Protein AF-K4F0L9-F1 (afdb_monomer_lite)

Radius of gyration: 13.78 Å; chains: 1; bounding box: 31×28×32 Å

Sequence (87 aa):
FGVGKTTMVKHVAAQSQKDGYFDHVIMAVVSQSPDKLKNQGAIADLLELRLHKETLIGRAGTLRARIMRANRMLIILDDMWEEIDLS

pLDDT: mean 77.87, std 12.45, range [42.19, 92.19]

InterPro domains:
  IPR002182 NB-ARC [PF00931] (2-86)
  IPR027417 P-loop containing nucleoside triphosphate hydrolase [G3DSA:3.40.50.300] (1-87)
  IPR027417 P-loop containing nucleoside triphosphate hydrolase [SSF52540] (2-83)
  IPR050905 Plant disease resistance NBS-LRR [PTHR33463] (2-83)

Foldseek 3Di:
DDDCPVVVVVVVQVVCCVVVQAVEEFEQAQEPPPPLVVSLVSLCVRLVHDQPDPDSLSSLQRSVVSVVPGPGYHYHYRYDDDDPPSD

Organism: NCBI:txid1111067

Secondary structure (DSSP, 8-state):
---SHHHHHHHHHHHHHHTTS-SEEEEEE--S-S-HHHHHHHHHHHTT------SHHHHHHHHHHHHHTSSSEEEEEES--S-----

Structure (mmCIF, N/CA/C/O backbone):
data_AF-K4F0L9-F1
#
_entry.id   AF-K4F0L9-F1
#
loop_
_atom_site.group_PDB
_atom_site.id
_atom_site.type_symbol
_atom_site.label_atom_id
_atom_site.label_alt_id
_atom_site.label_comp_id
_atom_site.label_asym_id
_atom_site.label_entity_id
_atom_site.label_seq_id
_atom_site.pdbx_PDB_ins_code
_atom_site.Cartn_x
_atom_site.Cartn_y
_atom_site.Cartn_z
_atom_site.occupancy
_atom_site.B_iso_or_equiv
_atom_site.auth_seq_id
_atom_site.auth_comp_id
_atom_site.auth_asym_id
_atom_site.auth_atom_id
_atom_site.pdbx_PDB_model_num
ATOM 1 N N . PHE A 1 1 ? 11.986 16.468 15.608 1.00 42.19 1 PHE A N 1
ATOM 2 C CA . PHE A 1 1 ? 11.051 15.789 16.529 1.00 42.19 1 PHE A CA 1
ATOM 3 C C . PHE A 1 1 ? 9.721 15.590 15.818 1.00 42.19 1 PHE A C 1
ATOM 5 O O . PHE A 1 1 ? 9.093 16.567 15.426 1.00 42.19 1 PHE A O 1
ATOM 12 N N . GLY A 1 2 ? 9.367 14.335 15.523 1.00 54.38 2 GLY A N 1
ATOM 13 C CA . GLY A 1 2 ? 8.196 13.979 14.718 1.00 54.38 2 GLY A CA 1
ATOM 14 C C . GLY A 1 2 ? 6.901 14.257 15.474 1.00 54.38 2 GLY A C 1
ATOM 15 O O . GLY A 1 2 ? 6.533 13.519 16.380 1.00 54.38 2 GLY A O 1
ATOM 16 N N . VAL A 1 3 ? 6.228 15.348 15.122 1.00 52.06 3 VAL A N 1
ATOM 17 C CA . VAL A 1 3 ? 4.998 15.805 15.780 1.00 52.06 3 VAL A CA 1
ATOM 18 C C . VAL A 1 3 ? 3.826 14.924 15.345 1.00 52.06 3 VAL A C 1
ATOM 20 O O . VAL A 1 3 ? 3.129 15.304 14.418 1.00 52.06 3 VAL A O 1
ATOM 23 N N . GLY A 1 4 ? 3.657 13.728 15.920 1.00 59.00 4 GLY A N 1
ATOM 24 C CA . GLY A 1 4 ? 2.388 12.974 16.023 1.00 59.00 4 GLY A CA 1
ATOM 25 C C . GLY A 1 4 ? 1.539 12.688 14.766 1.00 59.00 4 GLY A C 1
ATOM 26 O O . GLY A 1 4 ? 0.489 12.066 14.898 1.00 59.00 4 GLY A O 1
ATOM 27 N N . LYS A 1 5 ? 1.947 13.107 13.563 1.00 67.69 5 LYS A N 1
ATOM 28 C CA . LYS A 1 5 ? 1.156 13.055 12.321 1.00 67.69 5 LYS A CA 1
ATOM 29 C C . LYS A 1 5 ? 0.803 11.620 11.948 1.00 67.69 5 LYS A C 1
ATOM 31 O O . LYS A 1 5 ? -0.374 11.286 11.857 1.00 67.69 5 LYS A O 1
ATOM 36 N N . THR A 1 6 ? 1.810 10.755 11.863 1.00 7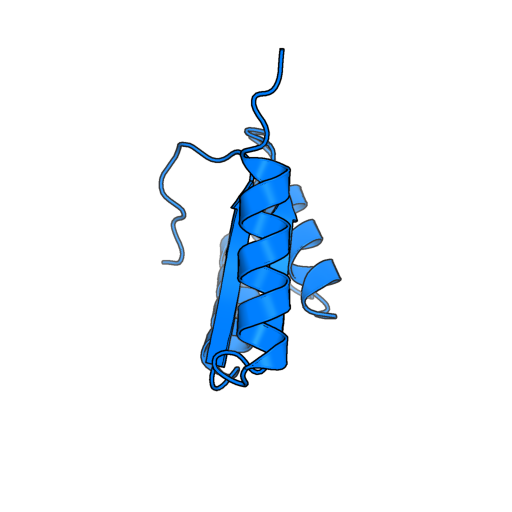1.50 6 THR A N 1
ATOM 37 C CA . THR A 1 6 ? 1.623 9.321 11.615 1.00 71.50 6 THR A CA 1
ATOM 38 C C . THR A 1 6 ? 0.739 8.664 12.684 1.00 71.50 6 THR A C 1
ATOM 40 O O . THR A 1 6 ? -0.064 7.787 12.377 1.00 71.50 6 THR A O 1
ATOM 43 N N . THR A 1 7 ? 0.821 9.110 13.941 1.00 76.00 7 THR A N 1
ATOM 44 C CA . THR A 1 7 ? -0.022 8.596 15.033 1.00 76.00 7 THR A CA 1
ATOM 45 C C . THR A 1 7 ? -1.488 9.000 14.867 1.00 76.00 7 THR A C 1
ATOM 47 O O . THR A 1 7 ? -2.368 8.160 15.041 1.00 76.00 7 THR A O 1
ATOM 50 N N . MET A 1 8 ? -1.768 10.251 14.486 1.00 77.88 8 MET A N 1
ATOM 51 C CA . MET A 1 8 ? -3.139 10.710 14.224 1.00 77.88 8 MET A CA 1
ATOM 52 C C . MET A 1 8 ? -3.757 9.991 13.028 1.00 77.88 8 MET A C 1
ATOM 54 O O . MET A 1 8 ? -4.891 9.531 13.110 1.00 77.88 8 MET A O 1
ATOM 58 N N . VAL A 1 9 ? -2.994 9.827 11.948 1.00 80.00 9 VAL A N 1
ATOM 59 C CA . VAL A 1 9 ? -3.432 9.112 10.744 1.00 80.00 9 VAL A CA 1
ATOM 60 C C . VAL A 1 9 ? -3.819 7.666 11.070 1.00 80.00 9 VAL A C 1
ATOM 62 O O . VAL A 1 9 ? -4.887 7.211 10.667 1.00 80.00 9 VAL A O 1
ATOM 65 N N . LYS A 1 10 ? -3.021 6.968 11.890 1.00 78.19 10 LYS A N 1
ATOM 66 C CA . LYS A 1 10 ? -3.360 5.623 12.387 1.00 78.19 10 LYS A CA 1
ATOM 67 C C . LYS A 1 10 ? -4.632 5.608 13.237 1.00 78.19 10 LYS A C 1
ATOM 69 O O . LYS A 1 10 ? -5.426 4.679 13.123 1.00 78.19 10 LYS A O 1
ATOM 74 N N . HIS A 1 11 ? -4.838 6.620 14.078 1.00 82.88 11 HIS A N 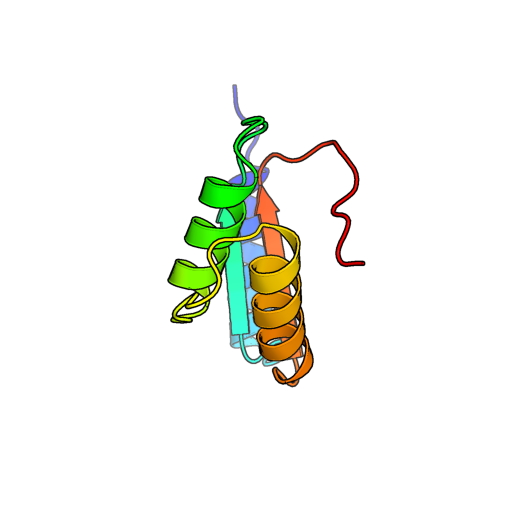1
ATOM 75 C CA . HIS A 1 11 ? -6.032 6.709 14.918 1.00 82.88 11 HIS A CA 1
ATOM 76 C C . HIS A 1 11 ? -7.303 6.928 14.084 1.00 82.88 11 HIS A C 1
ATOM 78 O O . HIS A 1 11 ? -8.289 6.221 14.275 1.00 82.88 11 HIS A O 1
ATOM 84 N N . VAL A 1 12 ? -7.260 7.843 13.109 1.00 82.94 12 VAL A N 1
ATOM 85 C CA . VAL A 1 12 ? -8.373 8.114 12.181 1.00 82.94 12 VAL A CA 1
ATOM 86 C C . VAL A 1 12 ? -8.676 6.895 11.310 1.00 82.94 12 VAL A C 1
ATOM 88 O O . VAL A 1 12 ? -9.842 6.547 11.130 1.00 82.94 12 VAL A O 1
ATOM 91 N N . ALA A 1 13 ? -7.642 6.205 10.822 1.00 82.81 13 ALA A N 1
ATOM 92 C CA . ALA A 1 13 ? -7.764 4.953 10.079 1.00 82.81 13 ALA A CA 1
ATOM 93 C C . ALA A 1 13 ? -8.501 3.874 10.887 1.00 82.81 13 ALA A C 1
ATOM 95 O O . ALA A 1 13 ? -9.490 3.307 10.422 1.00 82.81 13 ALA A O 1
ATOM 96 N N . ALA A 1 14 ? -8.047 3.636 12.120 1.00 82.25 14 ALA A N 1
ATOM 97 C CA . ALA A 1 14 ? -8.639 2.650 13.015 1.00 82.25 14 ALA A CA 1
ATOM 98 C C . ALA A 1 14 ? -10.084 3.009 13.390 1.00 82.25 14 ALA A C 1
ATOM 100 O O . ALA A 1 14 ? -10.942 2.130 13.438 1.00 82.25 14 ALA A O 1
ATOM 101 N N . GLN A 1 15 ? -10.368 4.291 13.633 1.00 85.94 15 GLN A N 1
ATOM 102 C CA . GLN A 1 15 ? -11.719 4.744 13.952 1.00 85.94 15 GLN A CA 1
ATOM 103 C C . GLN A 1 15 ? -12.659 4.589 12.751 1.00 85.94 15 GLN A C 1
ATOM 105 O O . GLN A 1 15 ? -13.748 4.051 12.897 1.00 85.94 15 GLN A O 1
ATOM 110 N N . SER A 1 16 ? -12.207 4.940 11.546 1.00 83.50 16 SER A N 1
ATOM 111 C CA . SER A 1 16 ? -13.027 4.826 10.333 1.00 83.50 16 SER A CA 1
ATOM 112 C C . SER A 1 16 ? -13.373 3.378 9.974 1.00 83.50 16 SER A C 1
ATOM 114 O O . SER A 1 16 ? -14.432 3.119 9.403 1.00 83.50 16 SER A O 1
ATOM 116 N N . GLN A 1 17 ? -12.497 2.430 10.321 1.00 82.56 17 GLN A N 1
ATOM 117 C CA . GLN A 1 17 ? -12.785 1.002 10.203 1.00 82.56 17 GLN A CA 1
ATOM 118 C C . GLN A 1 17 ? -13.797 0.538 11.263 1.00 82.56 17 GLN A C 1
ATOM 120 O O . GLN A 1 17 ? -14.725 -0.198 10.936 1.00 82.56 17 GLN A O 1
ATOM 125 N N . LYS A 1 18 ? -13.657 0.988 12.520 1.00 84.19 18 LYS A N 1
ATOM 126 C CA . LYS A 1 18 ? -14.616 0.685 13.601 1.00 84.19 18 LYS A CA 1
ATOM 127 C C . LYS A 1 18 ? -16.014 1.229 13.318 1.00 84.19 18 LYS A C 1
ATOM 129 O O . LYS A 1 18 ? -16.992 0.545 13.594 1.00 84.19 18 LYS A O 1
ATOM 134 N N . ASP A 1 19 ? -16.091 2.423 12.743 1.00 88.62 19 ASP A N 1
ATOM 135 C CA . ASP A 1 19 ? -17.347 3.091 12.397 1.00 88.62 19 ASP A CA 1
ATOM 136 C C . ASP A 1 19 ? -17.979 2.528 11.108 1.00 88.62 19 ASP A C 1
ATOM 138 O O . ASP A 1 19 ? -19.079 2.924 10.727 1.00 88.62 19 ASP A O 1
ATOM 142 N N . GLY A 1 20 ? -17.299 1.603 10.418 1.00 83.69 20 GLY A N 1
ATOM 143 C CA . GLY A 1 20 ? -17.804 0.947 9.208 1.00 83.69 20 GLY A CA 1
ATOM 144 C C . GLY A 1 20 ? -17.766 1.806 7.939 1.00 83.69 20 GLY A C 1
ATOM 145 O O . GLY A 1 20 ? -18.289 1.386 6.899 1.00 83.69 20 GLY A O 1
ATOM 146 N N . TYR A 1 21 ? -17.129 2.985 7.986 1.00 84.94 21 TYR A N 1
ATOM 147 C CA . TYR A 1 21 ? -16.965 3.857 6.818 1.00 84.94 21 TYR A CA 1
ATOM 148 C C . TYR A 1 21 ? -16.124 3.191 5.727 1.00 84.94 21 TYR A C 1
ATOM 150 O O . TYR A 1 21 ? -16.438 3.332 4.547 1.00 84.94 21 TYR A O 1
ATOM 158 N N . PHE A 1 22 ? -15.110 2.412 6.111 1.00 85.06 22 PHE A N 1
ATOM 159 C CA . PHE A 1 22 ? -14.295 1.625 5.187 1.00 85.06 22 PHE A CA 1
ATOM 160 C C . PHE A 1 22 ? -14.262 0.157 5.603 1.00 85.06 22 PHE A C 1
ATOM 162 O O . PHE A 1 22 ? -14.032 -0.165 6.766 1.00 85.06 22 PHE A O 1
ATOM 169 N N . ASP A 1 23 ? -14.446 -0.725 4.625 1.00 81.94 23 ASP A N 1
ATOM 170 C CA . ASP A 1 23 ? -14.346 -2.175 4.795 1.00 81.94 23 ASP A CA 1
ATOM 171 C C . ASP A 1 23 ? -12.870 -2.600 4.924 1.00 81.94 23 ASP A C 1
ATOM 173 O O . ASP A 1 23 ? -12.532 -3.552 5.628 1.00 81.94 23 ASP A O 1
ATOM 177 N N . HIS A 1 24 ? -11.973 -1.855 4.267 1.00 81.31 24 HIS A N 1
ATOM 178 C CA . HIS A 1 24 ? -10.535 -2.092 4.292 1.00 81.31 24 HIS A CA 1
ATOM 179 C C . HIS A 1 24 ? -9.770 -0.784 4.463 1.00 81.31 24 HIS A C 1
ATOM 181 O O . HIS A 1 24 ? -9.999 0.179 3.731 1.00 81.31 24 HIS A O 1
ATOM 187 N N . VAL A 1 25 ? -8.813 -0.773 5.388 1.00 80.69 25 VAL A N 1
ATOM 188 C CA . VAL A 1 25 ? -7.882 0.341 5.557 1.00 80.69 25 VAL A CA 1
ATOM 189 C C . VAL A 1 25 ? -6.467 -0.205 5.487 1.00 80.69 25 VAL A C 1
ATOM 191 O O . VAL A 1 25 ? -6.098 -1.061 6.288 1.00 80.69 25 VAL A O 1
ATOM 194 N N . ILE A 1 26 ? -5.682 0.282 4.529 1.00 82.31 26 ILE A N 1
ATOM 195 C CA . ILE A 1 26 ? -4.263 -0.052 4.414 1.00 82.31 26 ILE A CA 1
ATOM 196 C C . ILE A 1 26 ? -3.427 1.215 4.541 1.00 82.31 26 ILE A C 1
ATOM 198 O O . ILE A 1 26 ? -3.768 2.272 4.008 1.00 82.31 26 ILE A O 1
ATOM 202 N N . MET A 1 27 ? -2.314 1.100 5.254 1.00 79.00 27 MET A N 1
ATOM 203 C CA . MET A 1 27 ? -1.320 2.155 5.360 1.00 79.00 27 MET A CA 1
ATOM 204 C C . MET A 1 27 ? -0.034 1.637 4.731 1.00 79.00 27 MET A C 1
ATOM 206 O O . MET A 1 27 ? 0.623 0.763 5.295 1.00 79.00 27 MET A O 1
ATOM 210 N N . ALA A 1 28 ? 0.304 2.157 3.556 1.00 73.25 28 ALA A N 1
ATOM 211 C CA . ALA A 1 28 ? 1.567 1.872 2.905 1.00 73.25 28 ALA A CA 1
ATOM 212 C C . ALA A 1 28 ? 2.548 2.997 3.231 1.00 73.25 28 ALA A C 1
ATOM 214 O O . ALA A 1 28 ? 2.292 4.167 2.954 1.00 73.25 28 ALA A O 1
ATOM 215 N N . VAL A 1 29 ? 3.680 2.636 3.828 1.00 65.62 29 VAL A N 1
ATOM 216 C CA . VAL A 1 29 ? 4.830 3.537 3.876 1.00 65.62 29 VAL A CA 1
ATOM 217 C C . VAL A 1 29 ? 5.501 3.405 2.526 1.00 65.62 29 VAL A C 1
ATOM 219 O O . VAL A 1 29 ? 6.134 2.387 2.240 1.00 65.62 29 VAL A O 1
ATOM 222 N N . VAL A 1 30 ? 5.285 4.385 1.663 1.00 63.22 30 VAL A N 1
ATOM 223 C CA . VAL A 1 30 ? 5.863 4.352 0.330 1.00 63.22 30 VAL A CA 1
ATOM 224 C C . VAL A 1 30 ? 7.053 5.275 0.361 1.00 63.22 30 VAL A C 1
ATOM 226 O O . VAL A 1 30 ? 6.885 6.477 0.394 1.00 63.22 30 VAL A O 1
ATOM 229 N N . SER A 1 31 ? 8.258 4.717 0.406 1.00 59.88 31 SER A N 1
ATOM 230 C CA . SER A 1 31 ? 9.462 5.545 0.390 1.00 59.88 31 SER A CA 1
ATOM 231 C C . SER A 1 31 ? 9.554 6.332 -0.923 1.00 59.88 31 SER A C 1
ATOM 233 O O . SER A 1 31 ? 9.203 5.790 -1.977 1.00 59.88 31 SER A O 1
ATOM 235 N N . GLN A 1 32 ? 10.173 7.519 -0.892 1.00 59.97 32 GLN A N 1
ATOM 236 C CA . GLN A 1 32 ? 10.645 8.271 -2.077 1.00 59.97 32 GLN A CA 1
ATOM 237 C C . GLN A 1 32 ? 11.646 7.491 -2.959 1.00 59.97 32 GLN A C 1
ATOM 239 O O . GLN A 1 32 ? 12.283 8.054 -3.848 1.00 59.97 32 GLN A O 1
ATOM 244 N N . SER A 1 33 ? 11.839 6.195 -2.704 1.00 60.19 33 SER A N 1
ATOM 245 C CA . SER A 1 33 ? 12.688 5.336 -3.504 1.00 60.19 33 SER A CA 1
ATOM 246 C C . SER A 1 33 ? 12.276 5.422 -4.978 1.00 60.19 33 SER A C 1
ATOM 248 O O . SER A 1 33 ? 11.100 5.219 -5.298 1.00 60.19 33 SER A O 1
ATOM 250 N N . PRO A 1 34 ? 13.237 5.622 -5.897 1.00 60.22 34 PRO A N 1
ATOM 251 C CA . PRO A 1 34 ? 12.982 5.553 -7.336 1.00 60.22 34 PRO A CA 1
ATOM 252 C C . PRO A 1 34 ? 12.526 4.151 -7.782 1.00 60.22 34 PRO A C 1
ATOM 254 O O . PRO A 1 34 ? 12.081 3.958 -8.914 1.00 60.22 34 PRO A O 1
ATOM 257 N N . ASP A 1 35 ? 12.609 3.158 -6.892 1.00 75.25 35 ASP A N 1
ATOM 258 C CA . ASP A 1 35 ? 12.192 1.784 -7.130 1.00 75.25 35 ASP A CA 1
ATOM 259 C C . ASP A 1 35 ? 10.668 1.612 -6.988 1.00 75.25 35 ASP A C 1
ATOM 261 O O . ASP A 1 35 ? 10.145 1.041 -6.025 1.00 75.25 35 ASP A O 1
ATOM 265 N N . LYS 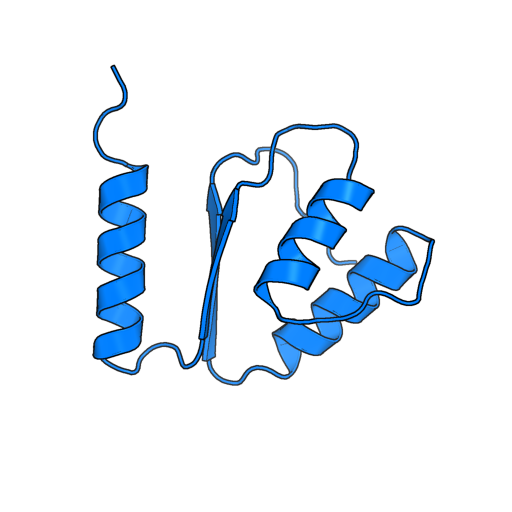A 1 36 ? 9.943 2.098 -8.001 1.00 77.88 36 LYS A N 1
ATOM 266 C CA . LYS A 1 36 ? 8.483 1.960 -8.123 1.00 77.88 36 LYS A CA 1
ATOM 267 C C . LYS A 1 36 ? 8.016 0.493 -8.034 1.00 77.88 36 LYS A C 1
ATOM 269 O O . LYS A 1 36 ? 6.894 0.241 -7.597 1.00 77.88 36 LYS A O 1
ATOM 274 N N . LEU A 1 37 ? 8.864 -0.482 -8.391 1.00 82.56 37 LEU A N 1
ATOM 275 C CA . LEU A 1 37 ? 8.542 -1.912 -8.297 1.00 82.56 37 LEU A CA 1
ATOM 276 C C . LEU A 1 37 ? 8.447 -2.385 -6.844 1.00 82.56 37 LEU A C 1
ATOM 278 O O . LEU A 1 37 ? 7.541 -3.161 -6.532 1.00 82.56 37 LEU A O 1
ATOM 282 N N . LYS A 1 38 ? 9.342 -1.919 -5.963 1.00 81.56 38 LYS A N 1
ATOM 283 C CA . LYS A 1 38 ? 9.264 -2.202 -4.519 1.00 81.56 38 LYS A CA 1
ATOM 284 C C . LYS A 1 38 ? 8.012 -1.602 -3.900 1.00 81.56 38 LYS A C 1
ATOM 286 O O . LYS A 1 38 ? 7.338 -2.277 -3.131 1.00 81.56 38 LYS A O 1
ATOM 291 N N . ASN A 1 39 ? 7.668 -0.379 -4.293 1.00 80.12 39 ASN A N 1
ATOM 292 C CA . ASN A 1 39 ? 6.475 0.305 -3.798 1.00 80.12 39 ASN A CA 1
ATOM 293 C C . ASN A 1 39 ? 5.194 -0.448 -4.197 1.00 80.12 39 ASN A C 1
ATOM 295 O O . ASN A 1 39 ? 4.347 -0.727 -3.350 1.00 80.12 39 ASN A O 1
ATOM 299 N N . GLN A 1 40 ? 5.082 -0.868 -5.462 1.00 84.81 40 GLN A N 1
ATOM 300 C CA . GLN A 1 40 ? 3.972 -1.713 -5.918 1.00 84.81 40 GLN A CA 1
ATOM 301 C C . GLN A 1 40 ? 3.929 -3.068 -5.194 1.00 84.81 40 GLN A C 1
ATOM 303 O O . GLN A 1 40 ? 2.842 -3.551 -4.891 1.00 84.81 40 GLN A O 1
ATOM 308 N N . GLY A 1 41 ? 5.089 -3.665 -4.897 1.00 85.81 41 GLY A N 1
ATOM 309 C CA . GLY A 1 41 ? 5.190 -4.893 -4.103 1.00 85.81 41 GLY A CA 1
ATOM 310 C C . GLY A 1 41 ? 4.667 -4.715 -2.677 1.00 85.81 41 GLY A C 1
ATOM 311 O O . GLY A 1 41 ? 3.797 -5.465 -2.259 1.00 85.81 41 GLY A O 1
ATOM 312 N N . ALA A 1 42 ? 5.102 -3.667 -1.976 1.00 83.69 42 ALA A N 1
ATOM 313 C CA . ALA A 1 42 ? 4.660 -3.382 -0.611 1.00 83.69 42 ALA A CA 1
ATOM 314 C C . ALA A 1 42 ? 3.141 -3.152 -0.520 1.00 83.69 42 ALA A C 1
ATOM 316 O O . ALA A 1 42 ? 2.483 -3.653 0.389 1.00 83.69 42 ALA A O 1
ATOM 317 N N . ILE A 1 43 ? 2.560 -2.430 -1.486 1.00 83.88 43 ILE A N 1
ATOM 318 C CA . ILE A 1 43 ? 1.102 -2.248 -1.557 1.00 83.88 43 ILE A CA 1
ATOM 319 C C . ILE A 1 43 ? 0.407 -3.588 -1.842 1.00 83.88 43 ILE A C 1
ATOM 321 O O . ILE A 1 43 ? -0.647 -3.862 -1.273 1.00 83.88 43 ILE A O 1
ATOM 325 N N . ALA A 1 44 ? 0.982 -4.432 -2.702 1.00 87.88 44 ALA A N 1
ATOM 326 C CA . ALA A 1 44 ? 0.427 -5.747 -2.998 1.00 87.88 44 ALA A CA 1
ATOM 327 C C . ALA A 1 44 ? 0.435 -6.667 -1.769 1.00 87.88 44 ALA A C 1
ATOM 329 O O . ALA A 1 44 ? -0.579 -7.307 -1.504 1.00 87.88 44 ALA A O 1
ATOM 330 N N . ASP A 1 45 ? 1.513 -6.662 -0.984 1.00 86.50 45 ASP A N 1
ATOM 331 C CA . ASP A 1 45 ? 1.611 -7.423 0.264 1.00 86.50 45 ASP A CA 1
ATOM 332 C C . ASP A 1 45 ? 0.536 -6.980 1.270 1.00 86.50 45 ASP A C 1
ATOM 334 O O . ASP A 1 45 ? -0.153 -7.818 1.848 1.00 86.50 45 ASP A O 1
ATOM 338 N N . LEU A 1 46 ? 0.309 -5.666 1.411 1.00 84.94 46 LEU A N 1
ATOM 339 C CA . LEU A 1 46 ? -0.755 -5.109 2.263 1.00 84.94 46 LEU A CA 1
ATOM 340 C C . LEU A 1 46 ? -2.172 -5.452 1.779 1.00 84.94 46 LEU A C 1
ATOM 342 O O . LEU A 1 46 ? -3.108 -5.481 2.576 1.00 84.94 46 LEU A O 1
ATOM 346 N N . LEU A 1 47 ? -2.343 -5.677 0.476 1.00 85.81 47 LEU A N 1
ATOM 347 C CA . LEU A 1 47 ? -3.610 -6.076 -0.142 1.00 85.81 47 LEU A CA 1
ATOM 348 C C . LEU A 1 47 ? -3.796 -7.598 -0.216 1.00 85.81 47 LEU A C 1
ATOM 350 O O . LEU A 1 47 ? -4.798 -8.040 -0.793 1.00 85.81 47 LEU A O 1
ATOM 354 N N . GLU A 1 48 ? -2.840 -8.373 0.311 1.00 88.31 48 GLU A N 1
ATOM 355 C CA . GLU A 1 48 ? -2.750 -9.831 0.162 1.00 88.31 48 GLU A CA 1
ATOM 356 C C . GLU A 1 48 ? -2.873 -10.262 -1.314 1.00 88.31 48 GLU A C 1
ATOM 358 O O . GLU A 1 48 ? -3.553 -11.224 -1.679 1.00 88.31 48 GLU A O 1
ATOM 363 N N . LEU A 1 49 ? -2.239 -9.493 -2.202 1.00 90.06 49 LEU A N 1
ATOM 364 C CA . LEU A 1 49 ? -2.339 -9.620 -3.649 1.00 90.06 49 LEU A CA 1
ATOM 365 C C . LEU A 1 49 ? -1.025 -10.127 -4.238 1.00 90.06 49 LEU A C 1
ATOM 367 O O . LEU A 1 49 ? 0.035 -9.540 -4.052 1.00 90.06 49 LEU A O 1
ATOM 371 N N . ARG A 1 50 ? -1.098 -11.171 -5.065 1.00 91.25 50 ARG A N 1
ATOM 372 C CA . ARG A 1 50 ? 0.067 -11.651 -5.810 1.00 91.25 50 ARG A CA 1
ATOM 373 C C . ARG A 1 50 ? 0.215 -10.914 -7.142 1.00 91.25 50 ARG A C 1
ATOM 375 O O . ARG A 1 50 ? -0.658 -10.988 -8.007 1.00 91.25 50 ARG A O 1
ATOM 382 N N . LEU A 1 51 ? 1.350 -10.246 -7.339 1.00 90.31 51 LEU A N 1
ATOM 383 C CA . LEU A 1 51 ? 1.701 -9.618 -8.614 1.00 90.31 51 LEU A CA 1
ATOM 384 C C . LEU A 1 51 ? 2.413 -10.621 -9.528 1.00 90.31 51 LEU A C 1
ATOM 386 O O . LEU A 1 51 ? 3.569 -10.967 -9.310 1.00 90.31 51 LEU A O 1
ATOM 390 N N . HIS A 1 52 ? 1.725 -11.072 -10.576 1.00 89.44 52 HIS A N 1
ATOM 391 C CA . HIS A 1 52 ? 2.292 -11.990 -11.575 1.00 89.44 52 HIS A CA 1
ATOM 392 C C . HIS A 1 52 ? 3.008 -11.278 -12.728 1.00 89.44 52 HIS A C 1
ATOM 394 O O . HIS A 1 52 ? 3.773 -11.896 -13.461 1.00 89.44 52 HIS A O 1
ATOM 400 N N . LYS A 1 53 ? 2.730 -9.988 -12.930 1.00 89.81 53 LYS A N 1
ATOM 401 C CA . LYS A 1 53 ? 3.368 -9.182 -13.973 1.00 89.81 53 LYS A CA 1
ATOM 402 C C . LYS A 1 53 ? 4.701 -8.646 -13.457 1.00 89.81 53 LYS A C 1
ATOM 404 O O . LYS A 1 53 ? 4.793 -8.220 -12.309 1.00 89.81 53 LYS A O 1
ATOM 409 N N . GLU A 1 54 ? 5.719 -8.630 -14.308 1.00 87.12 54 GLU A N 1
ATOM 410 C CA . GLU A 1 54 ? 7.047 -8.100 -13.960 1.00 87.12 54 GLU A CA 1
ATOM 411 C C . GLU A 1 54 ? 7.181 -6.610 -14.292 1.00 87.12 54 GLU A C 1
ATOM 413 O O . GLU A 1 54 ? 7.883 -5.875 -13.607 1.00 87.12 54 GLU A O 1
ATOM 418 N N . THR A 1 55 ? 6.443 -6.142 -15.301 1.00 89.88 55 THR A N 1
ATOM 419 C CA . THR A 1 55 ? 6.435 -4.741 -15.736 1.00 89.88 55 THR A CA 1
ATOM 420 C C . THR A 1 55 ? 5.721 -3.835 -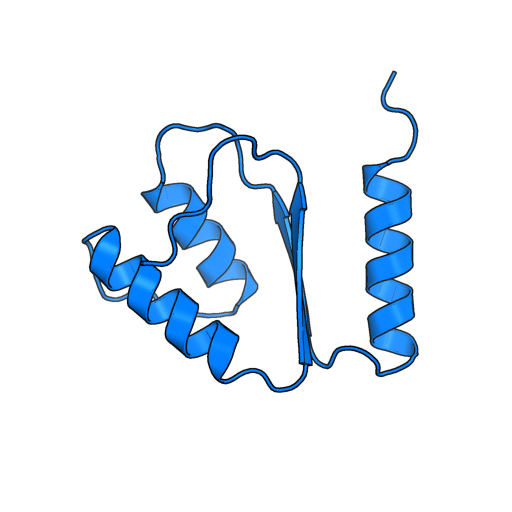14.733 1.00 89.88 55 THR A C 1
ATOM 422 O O . THR A 1 55 ? 4.647 -4.201 -14.247 1.00 89.88 55 THR A O 1
ATOM 425 N N . LEU A 1 56 ? 6.221 -2.609 -14.556 1.00 85.69 56 LEU A N 1
ATOM 426 C CA . LEU A 1 56 ? 5.578 -1.558 -13.753 1.00 85.69 56 LEU A CA 1
ATOM 427 C C . LEU A 1 56 ? 4.103 -1.330 -14.121 1.00 85.69 56 LEU A C 1
ATOM 429 O O . LEU A 1 56 ? 3.250 -1.318 -13.237 1.00 85.69 56 LEU A O 1
ATOM 433 N N . ILE A 1 57 ? 3.793 -1.212 -15.417 1.00 88.12 57 ILE A N 1
ATOM 434 C CA . ILE A 1 57 ? 2.427 -0.955 -15.910 1.00 88.12 57 ILE A CA 1
ATOM 435 C C . ILE A 1 57 ? 1.505 -2.143 -15.602 1.00 88.12 57 ILE A C 1
ATOM 437 O O . ILE A 1 57 ? 0.424 -1.984 -15.042 1.00 88.12 57 ILE A O 1
ATOM 441 N N . GLY A 1 58 ? 1.945 -3.371 -15.897 1.00 91.25 58 GLY A N 1
ATOM 442 C CA . GLY A 1 58 ? 1.152 -4.573 -15.612 1.00 91.25 58 GLY A CA 1
ATOM 443 C C . GLY A 1 58 ? 0.859 -4.770 -14.118 1.00 91.25 58 GLY A C 1
ATOM 444 O O . GLY A 1 58 ? -0.232 -5.211 -13.745 1.00 91.25 58 GLY A O 1
ATOM 445 N N . ARG A 1 59 ? 1.813 -4.417 -13.250 1.00 91.00 59 ARG A N 1
ATOM 446 C CA . ARG A 1 59 ? 1.633 -4.423 -11.793 1.00 91.00 59 ARG A CA 1
ATOM 447 C C . ARG A 1 59 ? 0.659 -3.336 -11.337 1.00 91.00 59 ARG A C 1
ATOM 449 O O . ARG A 1 59 ? -0.262 -3.656 -10.587 1.00 91.00 59 ARG A O 1
ATOM 456 N N . ALA A 1 60 ? 0.801 -2.108 -11.844 1.00 86.56 60 ALA A N 1
ATOM 457 C CA . ALA A 1 60 ? -0.121 -1.000 -11.579 1.00 86.56 60 ALA A CA 1
ATOM 458 C C . ALA A 1 60 ? -1.562 -1.366 -11.958 1.00 86.56 60 ALA A C 1
ATOM 460 O O . ALA A 1 60 ? -2.468 -1.223 -11.141 1.00 86.56 60 ALA A O 1
ATOM 461 N N . GLY A 1 61 ? -1.768 -1.944 -13.145 1.00 90.75 61 GLY A N 1
ATOM 46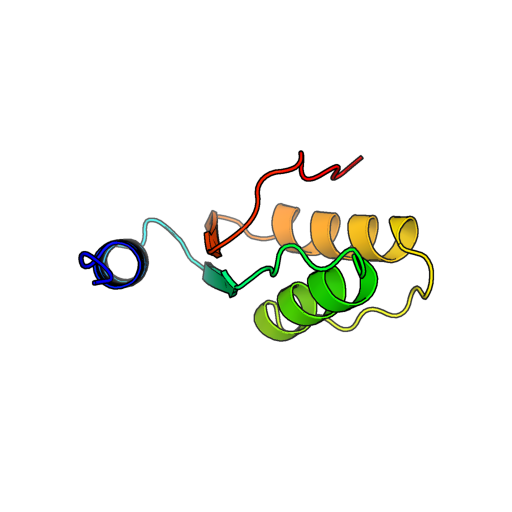2 C CA . GLY A 1 61 ? -3.084 -2.400 -13.591 1.00 90.75 61 GLY A CA 1
ATOM 463 C C . GLY A 1 61 ? -3.697 -3.463 -12.670 1.00 90.75 61 GLY A C 1
ATOM 464 O O . GLY A 1 61 ? -4.889 -3.410 -12.366 1.00 90.75 61 GLY A O 1
ATOM 465 N N . THR A 1 62 ? -2.880 -4.394 -12.165 1.00 92.19 62 THR A N 1
ATOM 466 C CA . THR A 1 62 ? -3.331 -5.437 -11.225 1.00 92.19 62 THR A CA 1
ATOM 467 C C . THR A 1 62 ? -3.739 -4.834 -9.874 1.00 92.19 62 THR A C 1
ATOM 469 O O . THR A 1 62 ? -4.809 -5.157 -9.354 1.00 92.19 62 THR A O 1
ATOM 472 N N . LEU A 1 63 ? -2.929 -3.917 -9.332 1.00 89.38 63 LEU A N 1
ATOM 473 C CA . LEU A 1 63 ? -3.243 -3.173 -8.107 1.00 89.38 63 LEU A CA 1
ATOM 474 C C . LEU A 1 63 ? -4.525 -2.354 -8.268 1.00 89.38 63 LEU A C 1
ATOM 476 O O . LEU A 1 63 ? -5.440 -2.478 -7.456 1.00 89.38 63 LEU A O 1
ATOM 480 N N . ARG A 1 64 ? -4.634 -1.588 -9.359 1.00 87.88 64 ARG A N 1
ATOM 481 C CA . ARG A 1 64 ? -5.813 -0.779 -9.685 1.00 87.88 64 ARG A CA 1
ATOM 482 C C . ARG A 1 64 ? -7.076 -1.631 -9.730 1.00 87.88 64 ARG A C 1
ATOM 484 O O . ARG A 1 64 ? -8.072 -1.268 -9.115 1.00 87.88 64 ARG A O 1
ATOM 491 N N . ALA A 1 65 ? -7.036 -2.786 -10.393 1.00 89.88 65 ALA A N 1
ATOM 492 C CA . ALA A 1 65 ? -8.179 -3.693 -10.447 1.00 89.88 65 ALA A CA 1
ATOM 493 C C . ALA A 1 65 ? -8.582 -4.215 -9.054 1.00 89.88 65 ALA A C 1
ATOM 495 O O . ALA A 1 65 ? -9.770 -4.274 -8.743 1.00 89.88 65 ALA A O 1
ATOM 496 N N . ARG A 1 66 ? -7.619 -4.574 -8.193 1.00 89.19 66 ARG A N 1
ATOM 497 C CA . ARG A 1 66 ? -7.897 -5.039 -6.821 1.00 89.19 66 ARG A CA 1
ATOM 498 C C . ARG A 1 66 ? -8.490 -3.942 -5.935 1.00 89.19 66 ARG A C 1
ATOM 500 O O . ARG A 1 66 ? -9.386 -4.243 -5.144 1.00 89.19 66 ARG A O 1
ATOM 507 N N . ILE A 1 67 ? -7.990 -2.714 -6.069 1.00 86.12 67 ILE A N 1
ATOM 508 C CA . ILE A 1 67 ? -8.454 -1.537 -5.325 1.00 86.12 67 ILE A CA 1
ATOM 509 C C . ILE A 1 67 ? -9.872 -1.169 -5.765 1.00 86.12 67 ILE A C 1
ATOM 511 O O . ILE A 1 67 ? -10.755 -1.054 -4.926 1.00 86.12 67 ILE A O 1
ATOM 515 N N . MET A 1 68 ? -10.127 -1.093 -7.074 1.00 85.00 68 MET A N 1
ATOM 516 C CA . MET A 1 68 ? -11.445 -0.741 -7.623 1.00 85.00 68 MET A CA 1
ATOM 517 C C . MET A 1 68 ? -12.533 -1.788 -7.345 1.00 85.00 68 MET A C 1
ATOM 519 O O . MET A 1 68 ? -13.716 -1.473 -7.395 1.00 85.00 68 MET A O 1
ATOM 523 N N . ARG A 1 69 ? -12.158 -3.044 -7.070 1.00 86.69 69 ARG A N 1
ATOM 524 C CA . ARG A 1 69 ? -13.104 -4.092 -6.646 1.00 86.69 69 ARG A CA 1
ATOM 525 C C . ARG A 1 69 ? -13.462 -4.010 -5.165 1.00 86.69 69 ARG A C 1
ATOM 527 O O . ARG A 1 69 ? -14.430 -4.644 -4.754 1.00 86.69 69 ARG A O 1
ATOM 534 N N . ALA A 1 70 ? -12.675 -3.301 -4.357 1.00 82.12 70 ALA A N 1
ATOM 535 C CA . ALA A 1 70 ? -13.016 -3.085 -2.963 1.00 82.12 70 ALA A CA 1
ATOM 536 C C . ALA A 1 70 ? -14.138 -2.045 -2.875 1.00 82.12 70 ALA A C 1
ATOM 538 O O . ALA A 1 70 ? -14.069 -1.001 -3.513 1.00 82.12 70 ALA A O 1
ATOM 539 N N . ASN A 1 71 ? -15.170 -2.340 -2.088 1.00 82.31 71 ASN A N 1
ATOM 540 C CA . ASN A 1 71 ? -16.357 -1.497 -1.994 1.00 82.31 71 ASN A CA 1
ATOM 541 C C . ASN A 1 71 ? -16.048 -0.153 -1.311 1.00 82.31 71 ASN A C 1
ATOM 543 O O . ASN A 1 71 ? -16.228 0.903 -1.910 1.00 82.31 71 ASN A O 1
ATOM 547 N N . ARG A 1 72 ? -15.520 -0.180 -0.079 1.00 84.94 72 ARG A N 1
ATOM 548 C CA . ARG A 1 72 ? -15.034 1.019 0.620 1.00 84.94 72 ARG A CA 1
ATOM 549 C C . ARG A 1 72 ? -13.618 0.782 1.136 1.00 84.94 72 ARG A C 1
ATOM 551 O O . ARG A 1 72 ? -13.433 0.147 2.172 1.00 84.94 72 ARG A O 1
ATOM 558 N N . MET A 1 73 ? -12.613 1.271 0.409 1.00 85.88 73 MET A N 1
ATOM 559 C CA . MET A 1 73 ? -11.197 1.129 0.769 1.00 85.88 73 MET A CA 1
ATOM 560 C C . MET A 1 73 ? -10.546 2.487 1.028 1.00 85.88 73 MET A C 1
ATOM 562 O O . MET A 1 73 ? -10.662 3.396 0.211 1.00 85.88 73 MET A O 1
ATOM 566 N N . LEU A 1 74 ? -9.816 2.591 2.138 1.00 83.50 74 LEU A N 1
ATOM 567 C CA . LEU A 1 74 ? -8.947 3.721 2.449 1.00 83.50 74 LEU A CA 1
ATOM 568 C C . LEU A 1 74 ? -7.486 3.289 2.300 1.00 83.50 74 LEU A C 1
ATOM 570 O O . LEU A 1 74 ? -7.042 2.343 2.950 1.00 83.50 74 LEU A O 1
ATOM 574 N N . ILE A 1 75 ? -6.743 3.997 1.452 1.00 81.75 75 ILE A N 1
ATOM 575 C CA . ILE A 1 75 ? -5.304 3.802 1.264 1.00 81.75 75 ILE A CA 1
ATOM 576 C C . ILE A 1 75 ? -4.597 5.051 1.767 1.00 81.75 75 ILE A C 1
ATOM 578 O O . ILE A 1 75 ? -4.847 6.153 1.283 1.00 81.75 75 ILE A O 1
ATOM 582 N N . ILE A 1 76 ? -3.721 4.869 2.744 1.00 78.62 76 ILE A N 1
ATOM 583 C CA . ILE A 1 76 ? -2.929 5.935 3.344 1.00 78.62 76 ILE A CA 1
ATOM 584 C C . ILE A 1 76 ? -1.487 5.733 2.920 1.00 78.62 76 ILE A C 1
ATOM 586 O O . ILE A 1 76 ? -0.929 4.658 3.133 1.00 78.62 76 ILE A O 1
ATOM 590 N N . LEU A 1 77 ? -0.890 6.771 2.349 1.00 77.06 77 LEU A N 1
ATOM 591 C CA . LEU A 1 77 ? 0.478 6.741 1.857 1.00 77.06 77 LEU A CA 1
ATOM 592 C C . LEU A 1 77 ? 1.320 7.671 2.724 1.00 77.06 77 LEU A C 1
ATOM 594 O O . LEU A 1 77 ? 1.188 8.891 2.642 1.00 77.06 77 LEU A O 1
ATOM 598 N N . ASP A 1 78 ? 2.121 7.083 3.608 1.00 70.19 78 ASP A N 1
ATOM 599 C CA . ASP A 1 78 ? 3.048 7.826 4.463 1.00 70.19 78 ASP A CA 1
ATOM 600 C C . ASP A 1 78 ? 4.379 7.911 3.697 1.00 70.19 78 ASP A C 1
ATOM 602 O O . ASP A 1 78 ? 5.062 6.897 3.546 1.00 70.19 78 ASP A O 1
ATOM 606 N N . ASP A 1 79 ? 4.680 9.112 3.183 1.00 62.84 79 ASP A N 1
ATOM 607 C CA . ASP A 1 79 ? 5.938 9.546 2.535 1.00 62.84 79 ASP A CA 1
ATOM 608 C C . ASP A 1 79 ? 6.063 9.535 0.986 1.00 62.84 79 ASP A C 1
ATOM 610 O O . ASP A 1 79 ? 7.098 9.161 0.439 1.00 62.84 79 ASP A O 1
ATOM 614 N N . MET A 1 80 ? 5.071 10.055 0.243 1.00 57.53 80 MET A N 1
ATOM 615 C CA . MET A 1 80 ? 5.242 10.354 -1.194 1.00 57.53 80 MET A CA 1
ATOM 616 C C . MET A 1 80 ? 4.918 11.795 -1.593 1.00 57.53 80 MET A C 1
ATOM 618 O O . MET A 1 80 ? 3.797 12.266 -1.407 1.00 57.53 80 MET A O 1
ATOM 622 N N . TRP A 1 81 ? 5.882 12.427 -2.271 1.00 54.12 81 TRP A N 1
ATOM 623 C CA . TRP A 1 81 ? 5.673 13.542 -3.195 1.00 54.12 81 TRP A CA 1
ATOM 624 C C . TRP A 1 81 ? 6.282 13.176 -4.553 1.00 54.12 81 TRP A C 1
ATOM 626 O O . TRP A 1 81 ? 7.467 13.362 -4.785 1.00 54.12 81 TRP A O 1
ATOM 636 N N . GLU A 1 82 ? 5.461 12.576 -5.406 1.00 53.16 82 GLU A N 1
ATOM 637 C CA . GLU A 1 82 ? 5.406 12.724 -6.867 1.00 53.16 82 GLU A CA 1
ATOM 638 C C . GLU A 1 82 ? 4.145 11.964 -7.308 1.00 53.16 82 GLU A C 1
ATOM 640 O O . GLU A 1 82 ? 3.779 10.970 -6.674 1.00 53.16 82 GLU A O 1
ATOM 645 N N . GLU A 1 83 ? 3.418 12.483 -8.302 1.00 53.16 83 GLU A N 1
ATOM 646 C CA . GLU A 1 83 ? 2.103 11.969 -8.705 1.00 53.16 83 GLU A CA 1
ATOM 647 C C . GLU A 1 83 ? 2.099 10.443 -8.835 1.00 53.16 83 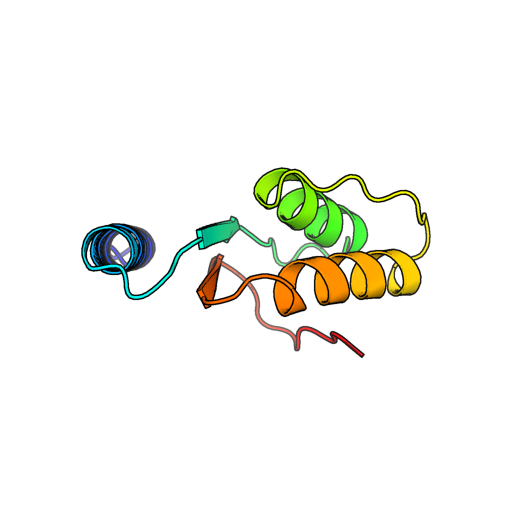GLU A C 1
ATOM 649 O O . GLU A 1 83 ? 2.924 9.836 -9.526 1.00 53.16 83 GLU A O 1
ATOM 654 N N . ILE A 1 84 ? 1.145 9.809 -8.155 1.00 55.19 84 ILE A N 1
ATOM 655 C CA . ILE A 1 84 ? 0.902 8.384 -8.325 1.00 55.19 84 ILE A CA 1
ATOM 656 C C . ILE A 1 84 ? 0.201 8.233 -9.659 1.00 55.19 84 ILE A C 1
ATOM 658 O O . ILE A 1 84 ? -1.018 8.368 -9.760 1.00 55.19 84 ILE A O 1
ATOM 662 N N . ASP A 1 85 ? 0.998 7.959 -10.681 1.00 54.53 85 ASP A N 1
ATOM 663 C CA . ASP A 1 85 ? 0.474 7.611 -11.984 1.00 54.53 85 ASP A CA 1
ATOM 664 C C . ASP A 1 85 ? -0.124 6.195 -11.924 1.00 54.53 85 ASP A C 1
ATOM 666 O O . ASP A 1 85 ? 0.588 5.186 -11.886 1.00 54.53 85 ASP A O 1
ATOM 670 N N . LEU A 1 86 ? -1.454 6.142 -11.813 1.00 54.69 86 LEU A N 1
ATOM 671 C CA . LEU A 1 86 ? -2.265 4.922 -11.882 1.00 54.69 86 LEU A CA 1
ATOM 672 C C . LEU A 1 86 ? -2.798 4.661 -13.305 1.00 54.69 86 LEU A C 1
ATOM 674 O O . LEU A 1 86 ? -3.708 3.832 -13.451 1.00 54.69 86 LEU A O 1
ATOM 678 N N . SER A 1 87 ? -2.294 5.394 -14.308 1.00 51.09 87 SER A N 1
ATOM 679 C CA . SER A 1 87 ? -2.662 5.254 -15.725 1.00 51.09 87 SER A CA 1
ATOM 680 C C . SER A 1 87 ? -2.159 3.951 -16.341 1.00 51.09 87 SER A C 1
ATOM 682 O O . SER A 1 87 ? -1.085 3.445 -15.940 1.00 51.09 87 SER A O 1
#